Protein AF-A0A2E2QG17-F1 (afdb_monomer_lite)

pLDDT: mean 80.69, std 10.84, range [38.31, 92.19]

Structure (mmCIF, N/CA/C/O backbone):
data_AF-A0A2E2QG17-F1
#
_entry.id   AF-A0A2E2QG17-F1
#
loop_
_atom_site.group_PDB
_atom_site.id
_atom_site.type_symbol
_atom_site.label_atom_id
_atom_site.label_alt_id
_atom_site.label_comp_id
_atom_site.label_asym_id
_atom_site.label_entity_id
_atom_site.label_seq_id
_atom_site.pdbx_PDB_ins_code
_atom_site.Cartn_x
_atom_site.Cartn_y
_atom_site.Cartn_z
_atom_site.occupancy
_atom_site.B_iso_or_equiv
_atom_site.auth_seq_id
_atom_site.auth_comp_id
_atom_site.auth_asym_id
_atom_site.auth_atom_id
_atom_site.pdbx_PDB_model_num
ATOM 1 N N . MET A 1 1 ? -5.630 -0.919 -3.415 1.00 42.81 1 MET A N 1
ATOM 2 C CA . MET A 1 1 ? -4.905 0.360 -3.246 1.00 42.81 1 MET A CA 1
ATOM 3 C C . MET A 1 1 ? -4.638 0.553 -1.761 1.00 42.81 1 MET A C 1
ATOM 5 O O . MET A 1 1 ? -5.582 0.586 -0.984 1.00 42.81 1 MET A O 1
ATOM 9 N N . GLN A 1 2 ? -3.365 0.568 -1.379 1.00 53.97 2 GLN A N 1
ATOM 10 C CA . GLN A 1 2 ? -2.871 0.278 -0.026 1.00 53.97 2 GLN A CA 1
ATOM 11 C C . GLN A 1 2 ? -2.608 1.532 0.838 1.00 53.97 2 GLN A C 1
ATOM 13 O O . GLN A 1 2 ? -2.423 1.423 2.041 1.00 53.97 2 GLN A O 1
ATOM 18 N N . GLY A 1 3 ? -2.652 2.738 0.256 1.00 60.47 3 GLY A N 1
ATOM 19 C CA . GLY A 1 3 ? -2.239 3.984 0.921 1.00 60.47 3 GLY A CA 1
ATOM 20 C C . GLY A 1 3 ? -3.330 4.781 1.646 1.00 60.47 3 GLY A C 1
ATOM 21 O O . GLY A 1 3 ? -3.048 5.865 2.147 1.00 60.47 3 GLY A O 1
ATOM 22 N N . PHE A 1 4 ? -4.579 4.312 1.712 1.00 64.56 4 PHE A N 1
ATOM 23 C CA . PHE A 1 4 ? -5.695 5.134 2.218 1.00 64.56 4 PHE A CA 1
ATOM 24 C C . PHE A 1 4 ? -5.770 5.258 3.742 1.00 64.56 4 PHE A C 1
ATOM 26 O O . PHE A 1 4 ? -6.486 6.126 4.238 1.00 64.56 4 PHE A O 1
ATOM 33 N N . GLU A 1 5 ? -5.030 4.427 4.479 1.00 62.72 5 GLU A N 1
ATOM 34 C CA . GLU A 1 5 ? -4.898 4.550 5.933 1.00 62.72 5 GLU A CA 1
ATOM 35 C C . GLU A 1 5 ? -3.909 5.652 6.336 1.00 62.72 5 GLU A C 1
ATOM 37 O O . GLU A 1 5 ? -3.877 6.026 7.500 1.00 62.72 5 GLU A O 1
ATOM 42 N N . THR A 1 6 ? -3.160 6.251 5.403 1.00 64.94 6 THR A N 1
ATOM 43 C CA . THR A 1 6 ? -2.249 7.372 5.715 1.00 64.94 6 THR A CA 1
ATOM 44 C C . THR A 1 6 ? -2.983 8.565 6.328 1.00 64.94 6 THR A C 1
ATOM 46 O O . THR A 1 6 ? -2.498 9.164 7.286 1.00 64.94 6 THR A O 1
ATOM 49 N N . THR A 1 7 ? -4.213 8.849 5.880 1.00 65.19 7 THR A N 1
ATOM 50 C CA . THR A 1 7 ? -5.053 9.894 6.485 1.00 65.19 7 THR A CA 1
ATOM 51 C C . THR A 1 7 ? -5.453 9.572 7.922 1.00 65.19 7 THR A C 1
ATOM 53 O O . THR A 1 7 ? -5.894 10.468 8.640 1.00 65.19 7 THR A O 1
ATOM 56 N N . ARG A 1 8 ? -5.303 8.320 8.384 1.00 66.44 8 ARG A N 1
ATOM 57 C CA . ARG A 1 8 ? -5.569 7.946 9.775 1.00 66.44 8 ARG A CA 1
ATOM 58 C C . ARG A 1 8 ? -4.543 8.543 10.736 1.00 66.44 8 ARG A C 1
ATOM 60 O O . ARG A 1 8 ? -4.933 8.951 11.826 1.00 66.44 8 ARG A O 1
ATOM 67 N N . TYR A 1 9 ? -3.284 8.626 10.321 1.00 62.34 9 TYR A N 1
ATOM 68 C CA . TYR A 1 9 ? -2.182 9.087 11.171 1.00 62.34 9 TYR A CA 1
ATOM 69 C C . TYR A 1 9 ? -2.074 10.616 11.259 1.00 62.34 9 TYR A C 1
ATOM 71 O O . TYR A 1 9 ? -1.304 11.122 12.059 1.00 62.34 9 TYR A O 1
ATOM 79 N N . LEU A 1 10 ? -2.897 11.353 10.506 1.00 66.31 10 LEU A N 1
ATOM 80 C CA . LEU A 1 10 ? -3.063 12.811 10.613 1.00 66.31 10 LEU A CA 1
ATOM 81 C C . LEU A 1 10 ? -4.099 13.215 11.683 1.00 66.31 10 LEU A C 1
ATOM 83 O O . LEU A 1 10 ? -4.641 14.317 11.648 1.00 66.31 10 LEU A O 1
ATOM 87 N N . GLY A 1 11 ? -4.437 12.309 12.606 1.00 62.12 11 GLY A N 1
ATOM 88 C CA . GLY A 1 11 ? -5.485 12.529 13.606 1.00 62.12 11 GLY A CA 1
ATOM 89 C C . GLY A 1 11 ? -5.184 13.626 14.627 1.00 62.12 11 GLY A C 1
ATOM 90 O O . GLY A 1 11 ? -6.127 14.185 15.175 1.00 62.12 11 GLY A O 1
ATOM 91 N N . ASP A 1 12 ? -3.908 13.953 14.827 1.00 66.94 12 ASP A N 1
ATOM 92 C CA . ASP A 1 12 ? -3.477 15.017 15.741 1.00 66.94 12 ASP A CA 1
ATOM 93 C C . ASP A 1 12 ? -3.601 16.419 15.116 1.00 66.94 12 ASP A C 1
ATOM 95 O O . ASP A 1 12 ? -3.650 17.417 15.831 1.00 66.94 12 ASP A O 1
ATOM 99 N N . GLU A 1 13 ? -3.687 16.503 13.783 1.00 72.00 13 GLU A N 1
ATOM 100 C CA . GLU A 1 13 ? -3.716 17.765 13.028 1.00 72.00 13 GLU A CA 1
ATOM 101 C C . GLU A 1 13 ? -5.072 18.033 12.355 1.00 72.00 13 GLU A C 1
ATOM 103 O O . GLU A 1 13 ? -5.427 19.187 12.112 1.00 72.00 13 GLU A O 1
ATOM 108 N N . LEU A 1 14 ? -5.839 16.982 12.033 1.00 73.00 14 LEU A N 1
ATOM 109 C CA . LEU A 1 14 ? -7.058 17.071 11.228 1.00 73.00 14 LEU A CA 1
ATOM 110 C C . LEU A 1 14 ? -8.248 16.356 11.876 1.00 73.00 14 LEU A C 1
ATOM 112 O O . LEU A 1 14 ? -8.155 15.212 12.326 1.00 73.00 14 LEU A O 1
ATOM 116 N N . ASP A 1 15 ? -9.410 17.010 11.805 1.00 83.69 15 ASP A N 1
ATOM 117 C CA . ASP A 1 15 ? -10.683 16.452 12.261 1.00 83.69 15 ASP A CA 1
ATOM 118 C C . ASP A 1 15 ? -11.089 15.175 11.493 1.00 83.69 15 ASP A C 1
ATOM 120 O O . ASP A 1 15 ? -10.742 14.967 10.319 1.00 83.69 15 ASP A O 1
ATOM 124 N N . ALA A 1 16 ? -11.855 14.311 12.164 1.00 78.44 16 ALA A N 1
ATOM 125 C CA . ALA A 1 16 ? -12.292 13.021 11.643 1.00 78.44 16 ALA A CA 1
ATOM 126 C C . ALA A 1 16 ? -13.088 13.141 10.330 1.00 78.44 16 ALA A C 1
ATOM 128 O O . ALA A 1 16 ? -12.858 12.351 9.405 1.00 78.44 16 ALA A O 1
ATOM 129 N N . ASP A 1 17 ? -13.967 14.138 10.200 1.00 82.88 17 ASP A N 1
ATOM 130 C CA . ASP A 1 17 ? -14.790 14.299 8.997 1.00 82.88 17 ASP A CA 1
ATOM 131 C C . ASP A 1 17 ? -13.942 14.676 7.777 1.00 82.88 17 ASP A C 1
ATOM 133 O O . ASP A 1 17 ? -14.152 14.161 6.671 1.00 82.88 17 ASP A O 1
ATOM 137 N N . THR A 1 18 ? -12.933 15.524 7.980 1.00 82.69 18 THR A N 1
ATOM 138 C CA . THR A 1 18 ? -11.981 15.921 6.934 1.00 82.69 18 THR A CA 1
ATOM 139 C C . THR A 1 18 ? -11.185 14.715 6.440 1.00 82.69 18 THR A C 1
ATOM 141 O O . THR A 1 18 ? -11.056 14.507 5.231 1.00 82.69 18 THR A O 1
ATOM 144 N N . ARG A 1 19 ? -10.723 13.857 7.357 1.00 79.94 19 ARG A N 1
ATOM 145 C CA . ARG A 1 19 ? -9.956 12.642 7.033 1.00 79.94 19 ARG A CA 1
ATOM 146 C C . ARG A 1 19 ? -10.780 11.616 6.250 1.00 79.94 19 ARG A C 1
ATOM 148 O O . ARG A 1 19 ? -10.272 11.027 5.290 1.00 79.94 19 ARG A O 1
ATOM 155 N N . ILE A 1 20 ? -12.054 11.429 6.608 1.00 81.75 20 ILE A N 1
ATOM 156 C CA . ILE A 1 20 ? -12.970 10.520 5.896 1.00 81.75 20 ILE A CA 1
ATOM 157 C C . ILE A 1 20 ? -13.252 11.036 4.482 1.00 81.75 20 ILE A C 1
ATOM 159 O O . ILE A 1 20 ? -13.193 10.262 3.520 1.00 81.75 20 ILE A O 1
ATOM 163 N N . ARG A 1 21 ? -13.536 12.338 4.335 1.00 84.31 21 ARG A N 1
ATOM 164 C CA . ARG A 1 21 ? -13.763 12.959 3.020 1.00 84.31 21 ARG A CA 1
ATOM 165 C C . ARG A 1 21 ? -12.528 12.840 2.135 1.00 84.31 21 ARG A C 1
ATOM 167 O O . ARG A 1 21 ? -12.652 12.392 1.000 1.00 84.31 21 ARG A O 1
ATOM 174 N N . ALA A 1 22 ? -11.348 13.157 2.665 1.00 84.38 22 ALA A N 1
ATOM 175 C CA . ALA A 1 22 ? -10.088 13.032 1.937 1.00 84.38 22 ALA A CA 1
ATOM 176 C C . ALA A 1 22 ? -9.841 11.590 1.457 1.00 84.38 22 ALA A C 1
ATOM 178 O O . ALA A 1 22 ? -9.520 11.378 0.287 1.00 84.38 22 ALA A O 1
ATOM 179 N N . SER A 1 23 ? -10.065 10.596 2.325 1.00 81.88 23 SER A N 1
ATOM 180 C CA . SER A 1 23 ? -9.899 9.178 1.977 1.00 81.88 23 SER A CA 1
ATOM 181 C C . SER A 1 23 ? -10.847 8.743 0.850 1.00 81.88 23 SER A C 1
ATOM 183 O O . SER A 1 23 ? -10.403 8.169 -0.144 1.00 81.88 23 SER A O 1
ATOM 185 N N . ARG A 1 24 ? -12.141 9.088 0.938 1.00 83.19 24 ARG A N 1
ATOM 186 C CA . ARG A 1 24 ? -13.135 8.753 -0.102 1.00 83.19 24 ARG A CA 1
ATOM 187 C C . ARG A 1 24 ? -12.836 9.417 -1.442 1.00 83.19 24 ARG A C 1
ATOM 189 O O . ARG A 1 24 ? -12.920 8.766 -2.481 1.00 83.19 24 ARG A O 1
ATOM 196 N N . THR A 1 25 ? -12.485 10.698 -1.424 1.00 85.06 25 THR A N 1
ATOM 197 C CA . THR A 1 25 ? -12.164 11.442 -2.645 1.00 85.06 25 THR A CA 1
ATOM 198 C C . THR A 1 25 ? -10.920 10.859 -3.313 1.00 85.06 25 THR A C 1
ATOM 200 O O . THR A 1 25 ? -10.942 10.596 -4.512 1.00 85.06 25 THR A O 1
ATOM 203 N N . SER A 1 26 ? -9.875 10.554 -2.538 1.00 84.81 26 SER A N 1
ATOM 204 C CA . SER A 1 26 ? -8.659 9.909 -3.048 1.00 84.81 26 SER A CA 1
ATOM 205 C C . SER A 1 26 ? -8.947 8.543 -3.687 1.00 84.81 26 SER A C 1
ATOM 207 O O . SER A 1 26 ? -8.455 8.255 -4.779 1.00 84.81 26 SER A O 1
ATOM 209 N N . GLN A 1 27 ? -9.816 7.732 -3.070 1.00 85.50 27 GLN A N 1
ATOM 210 C CA . GLN A 1 27 ? -10.252 6.449 -3.635 1.00 85.50 27 GLN A CA 1
ATOM 211 C C . GLN A 1 27 ? -10.934 6.615 -4.995 1.00 85.50 27 GLN A C 1
ATOM 213 O O . GLN A 1 27 ? -10.602 5.892 -5.934 1.00 85.50 27 GLN A O 1
ATOM 218 N N . LEU A 1 28 ? -11.856 7.575 -5.113 1.00 87.00 28 LEU A N 1
ATOM 219 C CA . LEU A 1 28 ? -12.597 7.809 -6.352 1.00 87.00 28 LEU A CA 1
ATOM 220 C C . LEU A 1 28 ? -11.682 8.312 -7.475 1.00 87.00 28 LEU A C 1
ATOM 222 O O . LEU A 1 28 ? -11.735 7.788 -8.587 1.00 87.00 28 LEU A O 1
ATOM 226 N N . PHE A 1 29 ? -10.819 9.287 -7.179 1.00 88.25 29 PHE A N 1
ATOM 227 C CA . PHE A 1 29 ? -9.859 9.806 -8.155 1.00 88.25 29 PHE A CA 1
ATOM 228 C C . PHE A 1 29 ? -8.884 8.725 -8.615 1.00 88.25 29 PHE A C 1
ATOM 230 O O . PHE A 1 29 ? -8.673 8.565 -9.815 1.00 88.25 29 PHE A O 1
ATOM 237 N N . SER A 1 30 ? -8.333 7.942 -7.685 1.00 85.88 30 SER A N 1
ATOM 238 C CA . SER A 1 30 ? -7.429 6.847 -8.028 1.00 85.88 30 SER A CA 1
ATOM 239 C C . SER A 1 30 ? -8.116 5.809 -8.919 1.00 85.88 30 SER A C 1
ATOM 241 O O . SER A 1 30 ? -7.587 5.467 -9.975 1.00 85.88 30 SER A O 1
ATOM 243 N N . ALA A 1 31 ? -9.323 5.364 -8.554 1.00 87.19 31 ALA A N 1
ATOM 244 C CA . ALA A 1 31 ? -10.088 4.410 -9.353 1.00 87.19 31 ALA A CA 1
ATOM 245 C C . ALA A 1 31 ? -10.373 4.937 -10.769 1.00 87.19 31 ALA A C 1
ATOM 247 O O . ALA A 1 31 ? -10.195 4.203 -11.740 1.00 87.19 31 ALA A O 1
ATOM 248 N N . ALA A 1 32 ? -10.756 6.211 -10.898 1.00 91.44 32 ALA A N 1
ATOM 249 C CA . ALA A 1 32 ? -10.992 6.840 -12.193 1.00 91.44 32 ALA A CA 1
ATOM 250 C C . ALA A 1 32 ? -9.724 6.871 -13.060 1.00 91.44 32 ALA A C 1
ATOM 252 O O . ALA A 1 32 ? -9.786 6.516 -14.236 1.00 91.44 32 ALA A O 1
ATOM 253 N N . ILE A 1 33 ? -8.574 7.231 -12.479 1.00 89.38 33 ILE A N 1
ATOM 254 C CA . ILE A 1 33 ? -7.286 7.247 -13.188 1.00 89.38 33 ILE A CA 1
ATOM 255 C C . ILE A 1 33 ? -6.907 5.836 -13.649 1.00 89.38 33 ILE A C 1
ATOM 257 O O . ILE A 1 33 ? -6.519 5.670 -14.802 1.00 89.38 33 ILE A O 1
ATOM 261 N N . TYR A 1 34 ? -7.065 4.814 -12.800 1.00 87.44 34 TYR A N 1
ATOM 262 C CA . TYR A 1 34 ? -6.777 3.426 -13.178 1.00 87.44 34 TYR A CA 1
ATOM 263 C C . TYR A 1 34 ? -7.663 2.928 -14.317 1.00 87.44 34 TYR A C 1
ATOM 265 O O . TYR A 1 34 ? -7.154 2.346 -15.273 1.00 87.44 34 TYR A O 1
ATOM 273 N N . ILE A 1 35 ? -8.973 3.170 -14.239 1.00 91.19 35 ILE A N 1
ATOM 274 C CA . ILE A 1 35 ? -9.912 2.763 -15.290 1.00 91.19 35 ILE A CA 1
ATOM 275 C C . ILE A 1 35 ? -9.574 3.475 -16.600 1.00 91.19 35 ILE A C 1
ATOM 277 O O . ILE A 1 35 ? -9.478 2.825 -17.638 1.00 91.19 35 ILE A O 1
ATOM 281 N N . LEU A 1 36 ? -9.342 4.790 -16.556 1.00 91.19 36 LEU A N 1
ATOM 282 C CA . LEU A 1 36 ? -8.972 5.565 -17.738 1.00 91.19 36 LEU A CA 1
ATOM 283 C C . LEU A 1 36 ? -7.657 5.068 -18.348 1.00 91.19 36 LEU A C 1
ATOM 285 O O . LEU A 1 36 ? -7.579 4.886 -19.560 1.00 91.19 36 LEU A O 1
ATOM 289 N N . PHE A 1 37 ? -6.649 4.808 -17.515 1.00 84.56 37 PHE A N 1
ATOM 290 C CA . PHE A 1 37 ? -5.371 4.270 -17.963 1.00 84.56 37 PHE A CA 1
ATOM 291 C C . PHE A 1 37 ? -5.545 2.925 -18.671 1.00 84.56 37 PHE A C 1
ATOM 293 O O . PHE A 1 37 ? -5.032 2.761 -19.771 1.00 84.56 37 PHE A O 1
ATOM 300 N N . ILE A 1 38 ? -6.314 1.993 -18.095 1.00 86.06 38 ILE A N 1
ATOM 301 C CA . ILE A 1 38 ? -6.602 0.696 -18.726 1.00 86.06 38 ILE A CA 1
ATOM 302 C C . ILE A 1 38 ? -7.308 0.901 -20.072 1.00 86.06 38 ILE A C 1
ATOM 304 O O . ILE A 1 38 ? -6.861 0.352 -21.073 1.00 86.06 38 ILE A O 1
ATOM 308 N N . LEU A 1 39 ? -8.350 1.738 -20.130 1.00 88.25 39 LEU A N 1
ATOM 309 C CA . LEU A 1 39 ? -9.098 2.002 -21.366 1.00 88.25 39 LEU A CA 1
ATOM 310 C C . LEU A 1 39 ? -8.222 2.570 -22.491 1.00 88.25 39 LEU A C 1
ATOM 312 O O . LEU A 1 39 ? -8.432 2.231 -23.654 1.00 88.25 39 LEU A O 1
ATOM 316 N N . VAL A 1 40 ? -7.247 3.417 -22.154 1.00 84.75 40 VAL A N 1
ATOM 317 C CA . VAL A 1 40 ? -6.304 3.997 -23.123 1.00 84.75 40 VAL A CA 1
ATOM 318 C C . VAL A 1 40 ? -5.183 3.014 -23.480 1.00 84.75 40 VAL A C 1
ATOM 320 O O . VAL A 1 40 ? -4.775 2.945 -24.638 1.00 84.75 40 VAL A O 1
ATOM 323 N N . ALA A 1 41 ? -4.692 2.232 -22.517 1.00 80.00 41 ALA A N 1
ATOM 324 C CA . ALA A 1 41 ? -3.572 1.314 -22.712 1.00 80.00 41 ALA A CA 1
ATOM 325 C C . ALA A 1 41 ? -3.969 0.038 -23.471 1.00 80.00 41 ALA A C 1
ATOM 327 O O . ALA A 1 41 ? -3.215 -0.414 -24.330 1.00 80.00 41 ALA A O 1
ATOM 328 N N . THR A 1 42 ? -5.147 -0.538 -23.203 1.00 83.44 42 THR A N 1
ATOM 329 C CA . THR A 1 42 ? -5.623 -1.777 -23.843 1.00 83.44 42 THR A CA 1
ATOM 330 C C . THR A 1 42 ? -5.579 -1.752 -25.381 1.00 83.44 42 THR A C 1
ATOM 332 O O . THR A 1 42 ? -5.026 -2.694 -25.946 1.00 83.44 42 THR A O 1
ATOM 335 N N . PRO A 1 43 ? -6.079 -0.724 -26.101 1.00 83.06 43 PRO A N 1
ATOM 336 C CA . PRO A 1 43 ? -5.995 -0.700 -27.566 1.00 83.06 43 PRO A CA 1
ATOM 337 C C . PRO A 1 43 ? -4.557 -0.567 -28.093 1.00 83.06 43 PRO A C 1
ATOM 339 O O . PRO A 1 43 ? -4.274 -0.991 -29.210 1.00 83.06 43 PRO A O 1
ATOM 342 N N . MET A 1 44 ? -3.637 -0.016 -27.296 1.00 72.88 44 MET A N 1
ATOM 343 C CA . MET A 1 44 ? -2.222 0.136 -27.655 1.00 72.88 44 MET A CA 1
ATOM 344 C C . MET A 1 44 ? -1.417 -1.156 -27.437 1.00 72.88 44 MET A C 1
ATOM 346 O O . MET A 1 44 ? -0.316 -1.277 -27.966 1.00 72.88 44 MET A O 1
ATOM 350 N N . MET A 1 45 ? -1.948 -2.149 -26.710 1.00 71.50 45 MET A N 1
ATOM 351 C CA . MET A 1 45 ? -1.232 -3.401 -26.411 1.00 71.50 45 MET A CA 1
ATOM 352 C C . MET A 1 45 ? -0.871 -4.220 -27.655 1.00 71.50 45 MET A C 1
ATOM 354 O O . MET A 1 45 ? 0.070 -5.002 -27.596 1.00 71.50 45 MET A O 1
ATOM 358 N N . HIS A 1 46 ? -1.558 -4.030 -28.787 1.00 70.06 46 HIS A N 1
ATOM 359 C CA . HIS A 1 46 ? -1.198 -4.695 -30.045 1.00 70.06 46 HIS A CA 1
ATOM 360 C C . HIS A 1 46 ? 0.197 -4.293 -30.565 1.00 70.06 46 HIS A C 1
ATOM 362 O O . HIS A 1 46 ? 0.811 -5.049 -31.312 1.00 70.06 46 HIS A O 1
ATOM 368 N N . LEU A 1 47 ? 0.717 -3.133 -30.145 1.00 65.38 47 LEU A N 1
ATOM 369 C CA . LEU A 1 4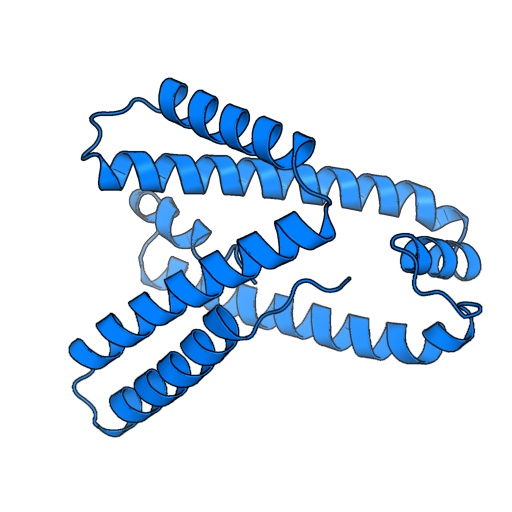7 ? 2.073 -2.675 -30.467 1.00 65.38 47 LEU A CA 1
ATOM 370 C C . LEU A 1 47 ? 3.153 -3.414 -29.659 1.00 65.38 47 LEU A C 1
ATOM 372 O O . LEU A 1 47 ? 4.331 -3.349 -30.000 1.00 65.38 47 LEU A O 1
ATOM 376 N N . LEU A 1 48 ? 2.767 -4.115 -28.589 1.00 63.16 48 LEU A N 1
ATOM 377 C CA . LEU A 1 48 ? 3.671 -4.920 -27.784 1.00 63.16 48 LEU A CA 1
ATOM 378 C C . LEU A 1 48 ? 3.793 -6.304 -28.435 1.00 63.16 48 LEU A C 1
ATOM 380 O O . LEU A 1 48 ? 2.879 -7.126 -28.374 1.00 63.16 48 LEU A O 1
ATOM 384 N N . SER A 1 49 ? 4.914 -6.555 -29.107 1.00 54.94 49 SER A N 1
ATOM 385 C CA . SER A 1 49 ? 5.207 -7.826 -29.768 1.00 54.94 49 SER A CA 1
ATOM 386 C C . SER A 1 49 ? 5.357 -8.965 -28.749 1.00 54.94 49 SER A C 1
ATOM 388 O O . SER A 1 49 ? 6.456 -9.260 -28.290 1.00 54.94 49 SER A O 1
ATOM 390 N N . GLY A 1 50 ? 4.239 -9.602 -28.399 1.00 55.09 50 GLY A N 1
ATOM 391 C CA . GLY A 1 50 ? 4.158 -10.944 -27.810 1.00 55.09 50 GLY A CA 1
ATOM 392 C C . GLY A 1 50 ? 4.474 -11.089 -26.320 1.00 55.09 50 GLY A C 1
ATOM 393 O O . GLY A 1 50 ? 3.845 -11.924 -25.675 1.00 55.09 50 GLY A O 1
ATOM 394 N N . GLU A 1 51 ? 5.371 -10.286 -25.745 1.00 54.66 51 GLU A N 1
ATOM 395 C CA . GLU A 1 51 ? 5.759 -10.425 -24.336 1.00 54.66 51 GLU A CA 1
ATOM 396 C C . GLU A 1 51 ? 5.489 -9.146 -23.542 1.00 54.66 51 GLU A C 1
ATOM 398 O O . GLU A 1 51 ? 6.087 -8.093 -23.759 1.00 54.66 51 GLU A O 1
ATOM 403 N N . ALA A 1 52 ? 4.570 -9.248 -22.580 1.00 54.00 52 ALA A N 1
ATOM 404 C CA . ALA A 1 52 ? 4.344 -8.229 -21.565 1.00 54.00 52 ALA A CA 1
ATOM 405 C C . ALA A 1 52 ? 5.455 -8.298 -20.504 1.00 54.00 52 ALA A C 1
ATOM 407 O O . ALA A 1 52 ? 5.229 -8.690 -19.361 1.00 54.00 52 ALA A O 1
ATOM 408 N N . THR A 1 53 ? 6.680 -7.950 -20.891 1.00 56.03 53 THR A N 1
ATOM 409 C CA . THR A 1 53 ? 7.805 -7.793 -19.963 1.00 56.03 53 THR A CA 1
ATOM 410 C C . THR A 1 53 ? 7.579 -6.579 -19.052 1.00 56.03 53 THR A C 1
ATOM 412 O O . THR A 1 53 ? 6.850 -5.648 -19.400 1.00 56.03 53 THR A O 1
ATOM 415 N N . GLY A 1 54 ? 8.215 -6.543 -17.873 1.00 56.59 54 GLY A N 1
ATOM 416 C CA . GLY A 1 54 ? 8.028 -5.468 -16.876 1.00 56.59 54 GLY A CA 1
ATOM 417 C C . GLY A 1 54 ? 8.326 -4.041 -17.376 1.00 56.59 54 GLY A C 1
ATOM 418 O O . GLY A 1 54 ? 7.942 -3.065 -16.737 1.00 56.59 54 GLY A O 1
ATOM 419 N N . ASN A 1 55 ? 8.964 -3.903 -18.540 1.00 61.91 55 ASN A N 1
ATOM 420 C CA . ASN A 1 55 ? 9.260 -2.646 -19.231 1.00 61.91 55 ASN A CA 1
ATOM 421 C C . ASN A 1 55 ? 8.338 -2.352 -20.437 1.00 61.91 55 ASN A C 1
ATOM 423 O O . ASN A 1 55 ? 8.531 -1.335 -21.104 1.00 61.91 55 ASN A O 1
ATOM 427 N N . GLY A 1 56 ? 7.331 -3.182 -20.723 1.00 66.50 56 GLY A N 1
ATOM 428 C CA . GLY A 1 56 ? 6.480 -3.049 -21.911 1.00 66.50 56 GLY A CA 1
ATOM 429 C C . GLY A 1 56 ? 5.739 -1.710 -21.998 1.00 66.50 56 GLY A C 1
ATOM 430 O O . GLY A 1 56 ? 5.632 -1.115 -23.066 1.00 66.50 56 GLY A O 1
ATOM 431 N N . LEU A 1 57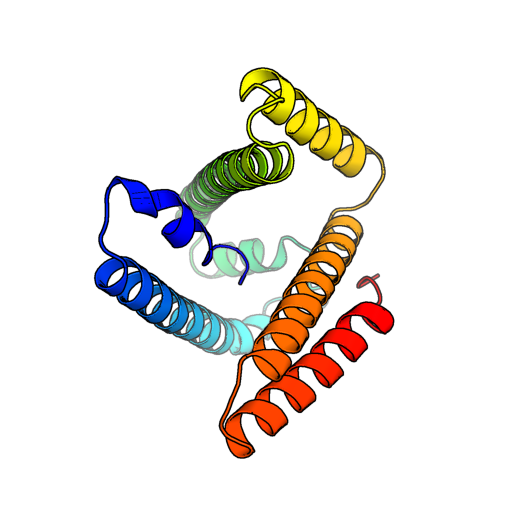 ? 5.321 -1.156 -20.857 1.00 65.88 57 LEU A N 1
ATOM 432 C CA . LEU A 1 57 ? 4.710 0.179 -20.799 1.00 65.88 57 LEU A CA 1
ATOM 433 C C . LEU A 1 57 ? 5.690 1.300 -21.178 1.00 65.88 57 LEU A C 1
ATOM 435 O O . LEU A 1 57 ? 5.284 2.290 -21.781 1.00 65.88 57 LEU A O 1
ATOM 439 N N . ILE A 1 58 ? 6.977 1.142 -20.856 1.00 66.75 58 ILE A N 1
ATOM 440 C CA . ILE A 1 58 ? 8.022 2.107 -21.224 1.00 66.75 58 ILE A CA 1
ATOM 441 C C . ILE A 1 58 ? 8.307 2.012 -22.728 1.00 66.75 58 ILE A C 1
ATOM 443 O O . ILE A 1 58 ? 8.491 3.038 -23.382 1.00 66.75 58 ILE A O 1
ATOM 447 N N . MET A 1 59 ? 8.281 0.804 -23.298 1.00 67.00 59 MET A N 1
ATOM 448 C CA . MET A 1 59 ? 8.408 0.606 -24.746 1.00 67.00 59 MET A CA 1
ATOM 449 C C . MET A 1 59 ? 7.238 1.237 -25.512 1.00 67.00 59 MET A C 1
ATOM 451 O O . MET A 1 59 ? 7.471 1.987 -26.456 1.00 67.00 59 MET A O 1
ATOM 455 N N . LEU A 1 60 ? 5.998 1.053 -25.043 1.00 68.69 60 LEU A N 1
ATOM 456 C CA . LEU A 1 60 ? 4.824 1.739 -25.604 1.00 68.69 60 LEU A CA 1
ATOM 457 C C . LEU A 1 60 ? 4.938 3.265 -25.495 1.00 68.69 60 LEU A C 1
ATOM 459 O O . LEU A 1 60 ? 4.641 3.979 -26.450 1.00 68.69 60 LEU A O 1
ATOM 463 N N . ALA A 1 61 ? 5.403 3.780 -24.354 1.00 66.94 61 ALA A N 1
ATOM 464 C CA . ALA A 1 61 ? 5.618 5.215 -24.175 1.00 66.94 61 ALA A CA 1
ATOM 465 C C . ALA A 1 61 ? 6.699 5.768 -25.121 1.00 66.94 61 ALA A C 1
ATOM 467 O O . ALA A 1 61 ? 6.601 6.915 -25.557 1.00 66.94 61 ALA A O 1
ATOM 468 N N . THR A 1 62 ? 7.706 4.957 -25.456 1.00 65.00 62 THR A N 1
ATOM 469 C CA . THR A 1 62 ? 8.784 5.332 -26.382 1.00 65.00 62 THR A CA 1
ATOM 470 C C . THR A 1 62 ? 8.256 5.468 -27.806 1.00 65.00 62 THR A C 1
ATOM 472 O O . THR A 1 62 ? 8.589 6.441 -28.480 1.00 65.00 62 THR A O 1
ATOM 475 N N . GLU A 1 63 ? 7.378 4.553 -28.220 1.00 68.25 63 GLU A N 1
ATOM 476 C CA . GLU A 1 63 ? 6.752 4.566 -29.546 1.00 68.25 63 GLU A CA 1
ATOM 477 C C . GLU A 1 63 ? 5.829 5.778 -29.740 1.00 68.25 63 GLU A C 1
ATOM 479 O O . GLU A 1 63 ? 5.785 6.380 -30.811 1.00 68.25 63 GLU A O 1
ATOM 484 N N . VAL A 1 64 ? 5.115 6.182 -28.685 1.00 67.38 64 VAL A N 1
ATOM 485 C CA . VAL A 1 64 ? 4.150 7.291 -28.750 1.00 67.38 64 VAL A CA 1
ATOM 486 C C . VAL A 1 64 ? 4.811 8.658 -28.527 1.00 67.38 64 VAL A C 1
ATOM 488 O O . VAL A 1 64 ? 4.397 9.645 -29.137 1.00 67.38 64 VAL A O 1
ATOM 491 N N . ALA A 1 65 ? 5.827 8.756 -27.661 1.00 69.38 65 ALA A N 1
ATOM 492 C CA . ALA A 1 65 ? 6.489 10.023 -27.346 1.00 69.38 65 ALA A CA 1
ATOM 493 C C . ALA A 1 65 ? 7.907 9.827 -26.773 1.00 69.38 65 ALA A C 1
ATOM 495 O O . ALA A 1 65 ? 8.130 9.970 -25.568 1.00 69.38 65 ALA A O 1
ATOM 496 N N . ALA A 1 66 ? 8.894 9.598 -27.645 1.00 72.75 66 ALA A N 1
ATOM 497 C CA . ALA A 1 66 ? 10.299 9.379 -27.269 1.00 72.75 66 ALA A CA 1
ATOM 498 C C . ALA A 1 66 ? 10.875 10.430 -26.290 1.00 72.75 66 ALA A C 1
ATOM 500 O O . ALA A 1 66 ? 11.620 10.090 -25.372 1.00 72.75 66 ALA A O 1
ATOM 501 N N . TRP A 1 67 ? 10.487 11.703 -26.427 1.00 77.19 67 TRP A N 1
ATOM 502 C CA . TRP A 1 67 ? 10.950 12.791 -25.552 1.00 77.19 67 TRP A CA 1
ATOM 503 C C . TRP A 1 67 ? 10.332 12.777 -24.147 1.00 77.19 67 TRP A C 1
ATOM 505 O O . TRP A 1 67 ? 10.892 13.369 -23.224 1.00 77.19 67 TRP A O 1
ATOM 515 N N . LEU A 1 68 ? 9.194 12.105 -23.964 1.00 77.25 68 LEU A N 1
ATOM 516 C CA . LEU A 1 68 ? 8.468 12.073 -22.695 1.00 77.25 68 LEU A CA 1
ATOM 517 C C . LEU A 1 68 ? 8.930 10.934 -21.775 1.00 77.25 68 LEU A C 1
ATOM 519 O O . LEU A 1 68 ? 8.649 10.964 -20.578 1.00 77.25 68 LEU A O 1
ATOM 523 N N . VAL A 1 69 ? 9.686 9.966 -22.304 1.00 79.50 69 VAL A N 1
ATOM 524 C CA . VAL A 1 69 ? 10.174 8.798 -21.553 1.00 79.50 69 VAL A CA 1
ATOM 525 C C . VAL A 1 69 ? 11.072 9.214 -20.390 1.00 79.50 69 VAL A C 1
ATOM 527 O O . VAL A 1 69 ? 10.884 8.744 -19.272 1.00 79.50 69 VAL A O 1
ATOM 530 N N . VAL A 1 70 ? 12.019 10.129 -20.621 1.00 84.19 70 VAL A N 1
ATOM 531 C CA . VAL A 1 70 ? 12.965 10.558 -19.579 1.00 84.19 70 VAL A CA 1
ATOM 532 C C . VAL A 1 70 ? 12.238 11.243 -18.410 1.00 84.19 70 VAL A C 1
ATOM 534 O O . VAL A 1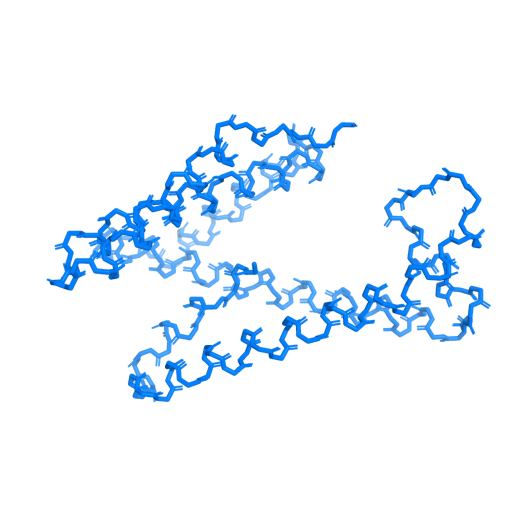 70 ? 12.385 10.769 -17.281 1.00 84.19 70 VAL A O 1
ATOM 537 N N . PRO A 1 71 ? 11.398 12.280 -18.624 1.00 87.06 71 PRO A N 1
ATOM 538 C CA . PRO A 1 71 ? 10.574 12.845 -17.554 1.00 87.06 71 PRO A CA 1
ATOM 539 C C . PRO A 1 71 ? 9.678 11.817 -16.853 1.00 87.06 71 PRO A C 1
ATOM 541 O O . PRO A 1 71 ? 9.521 11.887 -15.635 1.00 87.06 71 PRO A O 1
ATOM 544 N N . LEU A 1 72 ? 9.114 10.853 -17.591 1.00 84.81 72 LEU A N 1
ATOM 545 C CA . LEU A 1 72 ? 8.240 9.817 -17.037 1.00 84.81 72 LEU A CA 1
ATOM 546 C C . LEU A 1 72 ? 8.990 8.877 -16.086 1.00 84.81 72 LEU A C 1
ATOM 548 O O . LEU A 1 72 ? 8.479 8.565 -15.012 1.00 84.81 72 LEU A O 1
ATOM 552 N N . VAL A 1 73 ? 10.207 8.462 -16.446 1.00 84.69 73 VAL A N 1
ATOM 553 C CA . VAL A 1 73 ? 11.061 7.640 -15.576 1.00 84.69 73 VAL A CA 1
ATOM 554 C C . VAL A 1 73 ? 11.400 8.402 -14.296 1.00 84.69 73 VAL A C 1
ATOM 556 O O . VAL A 1 73 ? 11.236 7.856 -13.207 1.00 84.69 73 VAL A O 1
ATOM 559 N N . PHE A 1 74 ? 11.792 9.676 -14.397 1.00 88.50 74 PHE A N 1
ATOM 560 C CA . PHE A 1 74 ? 12.036 10.500 -13.208 1.00 88.50 74 PHE A CA 1
ATOM 561 C C . PHE A 1 74 ? 10.784 10.635 -12.338 1.00 88.50 74 PHE A C 1
ATOM 563 O O . PHE A 1 74 ? 10.860 10.447 -11.124 1.00 88.50 74 PHE A O 1
ATOM 570 N N . ALA A 1 75 ? 9.626 10.908 -12.942 1.00 88.38 75 ALA A N 1
ATOM 571 C CA . ALA A 1 75 ? 8.361 10.998 -12.221 1.00 88.38 75 ALA A CA 1
ATOM 572 C C . ALA A 1 75 ? 8.021 9.683 -11.499 1.00 88.38 75 ALA A C 1
ATOM 574 O O . ALA A 1 75 ? 7.632 9.713 -10.331 1.00 88.38 75 ALA A O 1
ATOM 575 N N . ALA A 1 76 ? 8.221 8.536 -12.153 1.00 86.81 76 ALA A N 1
ATOM 576 C CA . ALA A 1 76 ? 8.003 7.222 -11.557 1.00 86.81 76 ALA A CA 1
ATOM 577 C C . ALA A 1 76 ? 8.939 6.974 -10.364 1.00 86.81 76 ALA A C 1
ATOM 579 O O . ALA A 1 76 ? 8.465 6.591 -9.295 1.00 86.81 76 ALA A O 1
ATOM 580 N N . VAL A 1 77 ? 10.237 7.262 -10.509 1.00 90.81 77 VAL A N 1
ATOM 581 C CA . VAL A 1 77 ? 11.229 7.101 -9.432 1.00 90.81 77 VAL A CA 1
ATOM 582 C C . VAL A 1 77 ? 10.889 7.987 -8.232 1.00 90.81 77 VAL A C 1
ATOM 584 O O . VAL A 1 77 ? 10.828 7.494 -7.106 1.00 90.81 77 VAL A O 1
ATOM 587 N N . PHE A 1 78 ? 10.604 9.275 -8.450 1.00 91.88 78 PHE A N 1
ATOM 588 C CA . PHE A 1 78 ? 10.227 10.182 -7.361 1.00 91.88 78 PHE A CA 1
ATOM 589 C C . PHE A 1 78 ? 8.906 9.773 -6.700 1.00 91.88 78 PHE A C 1
ATOM 591 O O . PHE A 1 78 ? 8.802 9.802 -5.471 1.00 91.88 78 PHE A O 1
ATOM 598 N N . SER A 1 79 ? 7.915 9.345 -7.488 1.00 89.31 79 SER A N 1
ATOM 599 C CA . SER A 1 79 ? 6.633 8.867 -6.965 1.00 89.31 79 SER A CA 1
ATOM 600 C C . SER A 1 79 ? 6.801 7.612 -6.106 1.00 89.31 79 SER A C 1
ATOM 602 O O . SER A 1 79 ? 6.193 7.522 -5.040 1.00 89.31 79 SER A O 1
ATOM 604 N N . GLN A 1 80 ? 7.615 6.649 -6.543 1.00 89.56 80 GLN A N 1
ATOM 605 C CA . GLN A 1 80 ? 7.880 5.420 -5.791 1.00 89.56 80 GLN A CA 1
ATOM 606 C C . GLN A 1 80 ? 8.675 5.697 -4.516 1.00 89.56 80 GLN A C 1
ATOM 608 O O . GLN A 1 80 ? 8.351 5.151 -3.464 1.00 89.56 80 GLN A O 1
ATOM 613 N N . PHE A 1 81 ? 9.664 6.589 -4.578 1.00 89.12 81 PHE A N 1
ATOM 614 C CA . PHE A 1 81 ? 10.441 6.984 -3.406 1.00 89.12 81 PHE A CA 1
ATOM 615 C C . PHE A 1 81 ? 9.569 7.665 -2.341 1.00 89.12 81 PHE A C 1
ATOM 617 O O . PHE A 1 81 ? 9.633 7.310 -1.163 1.00 89.12 81 PHE A O 1
ATOM 624 N N . GLY A 1 82 ? 8.697 8.593 -2.752 1.00 89.12 82 GLY A N 1
ATOM 625 C CA . GLY A 1 82 ? 7.735 9.228 -1.849 1.00 89.12 82 GLY A CA 1
ATOM 626 C C . GLY A 1 82 ? 6.759 8.225 -1.227 1.00 89.12 82 GLY A C 1
ATOM 627 O O . GLY A 1 82 ? 6.512 8.276 -0.021 1.00 89.12 82 GLY A O 1
ATOM 628 N N . ALA A 1 83 ? 6.257 7.275 -2.022 1.00 86.50 83 ALA A N 1
ATOM 629 C CA . ALA A 1 83 ? 5.398 6.200 -1.531 1.00 86.50 83 ALA A CA 1
ATOM 630 C C . ALA A 1 83 ? 6.119 5.315 -0.500 1.00 86.50 83 ALA A C 1
ATOM 632 O O . ALA A 1 83 ? 5.573 5.074 0.574 1.00 86.50 83 ALA A O 1
ATOM 633 N N . ALA A 1 84 ? 7.365 4.913 -0.768 1.00 88.31 84 ALA A N 1
ATOM 634 C CA . ALA A 1 84 ? 8.157 4.092 0.147 1.00 88.31 84 ALA A CA 1
ATOM 635 C C . ALA A 1 84 ? 8.411 4.791 1.496 1.00 88.31 84 ALA A C 1
ATOM 637 O O . ALA A 1 84 ? 8.297 4.165 2.551 1.00 88.31 84 ALA A O 1
ATOM 638 N N . ILE A 1 85 ? 8.698 6.099 1.489 1.00 86.81 85 ILE A N 1
ATOM 639 C CA . ILE A 1 85 ? 8.848 6.883 2.727 1.00 86.81 85 ILE A CA 1
ATOM 640 C C . ILE A 1 85 ? 7.529 6.931 3.504 1.00 86.81 85 ILE A C 1
ATOM 642 O O . ILE A 1 85 ? 7.520 6.695 4.714 1.00 86.81 85 ILE A O 1
ATOM 646 N N . ALA A 1 86 ? 6.416 7.223 2.829 1.00 85.00 86 ALA A N 1
ATOM 647 C CA . ALA A 1 86 ? 5.105 7.277 3.469 1.00 85.00 86 ALA A CA 1
ATOM 648 C C . ALA A 1 86 ? 4.718 5.925 4.094 1.00 85.00 86 ALA A C 1
ATOM 650 O O . ALA A 1 86 ? 4.208 5.887 5.217 1.00 85.00 86 ALA A O 1
ATOM 651 N N . GLU A 1 87 ? 5.014 4.816 3.413 1.00 86.12 87 GLU A N 1
ATOM 652 C CA . GLU A 1 87 ? 4.804 3.465 3.939 1.00 86.12 87 GLU A CA 1
ATOM 653 C C . GLU A 1 87 ? 5.700 3.168 5.148 1.00 86.12 87 GLU A C 1
ATOM 655 O O . GLU A 1 87 ? 5.207 2.636 6.143 1.00 86.12 87 GLU A O 1
ATOM 660 N N . ALA A 1 88 ? 6.975 3.572 5.131 1.00 86.94 88 ALA A N 1
ATOM 661 C CA . ALA A 1 88 ? 7.873 3.408 6.276 1.00 86.94 88 ALA A CA 1
ATOM 662 C C . ALA A 1 88 ? 7.390 4.188 7.513 1.00 86.94 88 ALA A C 1
ATOM 664 O O . ALA A 1 88 ? 7.389 3.650 8.625 1.00 86.94 88 ALA A O 1
ATOM 665 N N . ILE A 1 89 ? 6.926 5.430 7.327 1.00 84.19 89 ILE A N 1
ATOM 666 C CA . ILE A 1 89 ? 6.334 6.250 8.397 1.00 84.19 89 ILE A CA 1
ATOM 667 C C . ILE A 1 89 ? 5.074 5.569 8.947 1.00 84.19 89 ILE A C 1
ATOM 669 O O . ILE A 1 89 ? 4.945 5.395 10.161 1.00 84.19 89 ILE A O 1
ATOM 673 N N . SER A 1 90 ? 4.173 5.126 8.064 1.00 83.31 90 SER A N 1
ATOM 674 C CA . SER A 1 90 ? 2.932 4.446 8.450 1.00 83.31 90 SER A CA 1
ATOM 675 C C . SER A 1 90 ? 3.196 3.141 9.210 1.00 83.31 90 SER A C 1
ATOM 677 O O . SER A 1 90 ? 2.562 2.883 10.235 1.00 83.31 90 SER A O 1
ATOM 679 N N . ALA A 1 91 ? 4.137 2.320 8.740 1.00 85.62 91 ALA A N 1
ATOM 680 C CA . ALA A 1 91 ? 4.512 1.069 9.390 1.00 85.62 91 ALA A CA 1
ATOM 681 C C . ALA A 1 91 ? 5.156 1.320 10.762 1.00 85.62 91 ALA A C 1
ATOM 683 O O . ALA A 1 91 ? 4.847 0.617 11.729 1.00 85.62 91 ALA A O 1
ATOM 684 N N . SER A 1 92 ? 5.993 2.357 10.879 1.00 86.62 92 SER A N 1
ATOM 685 C CA . SER A 1 92 ? 6.587 2.728 12.162 1.00 86.62 92 SER A CA 1
ATOM 686 C C . SER A 1 92 ? 5.539 3.189 13.169 1.00 86.62 92 SER A C 1
ATOM 688 O O . SER A 1 92 ? 5.602 2.784 14.331 1.00 86.62 92 SER A O 1
ATOM 690 N N . GLY A 1 93 ? 4.571 4.002 12.737 1.00 83.56 93 GLY A N 1
ATOM 691 C CA . GLY A 1 93 ? 3.453 4.434 13.577 1.00 83.56 93 GLY A CA 1
ATOM 692 C C . GLY A 1 93 ? 2.663 3.247 14.133 1.00 83.56 93 GLY A C 1
ATOM 693 O O . GLY A 1 93 ? 2.455 3.161 15.343 1.00 83.56 93 GLY A O 1
ATOM 694 N N . ASN A 1 94 ? 2.330 2.274 13.279 1.00 84.94 94 ASN A N 1
ATOM 695 C CA . ASN A 1 94 ? 1.618 1.060 13.686 1.00 84.94 94 ASN A CA 1
ATOM 696 C C . ASN A 1 94 ? 2.377 0.226 14.722 1.00 84.94 94 ASN A C 1
ATOM 698 O O . ASN A 1 94 ? 1.797 -0.204 15.719 1.00 84.94 94 ASN A O 1
ATOM 702 N N . ILE A 1 95 ? 3.676 -0.006 14.520 1.00 87.12 95 ILE A N 1
ATOM 703 C CA . ILE A 1 95 ? 4.485 -0.782 15.474 1.00 87.12 95 ILE A CA 1
ATOM 704 C C . ILE A 1 95 ? 4.583 -0.048 16.818 1.00 87.12 95 ILE A C 1
ATOM 706 O O . ILE A 1 95 ? 4.508 -0.676 17.879 1.00 87.12 95 ILE A O 1
ATOM 710 N N . MET A 1 96 ? 4.710 1.279 16.799 1.00 84.00 96 MET A N 1
ATOM 711 C CA . MET A 1 96 ? 4.712 2.083 18.020 1.00 84.00 96 MET A CA 1
ATOM 712 C C . MET A 1 96 ? 3.369 2.000 18.761 1.00 84.00 96 MET A C 1
ATOM 714 O O . MET A 1 96 ? 3.373 1.777 19.972 1.00 84.00 96 MET A O 1
ATOM 718 N N . GLU A 1 97 ? 2.236 2.098 18.059 1.00 84.25 97 GLU A N 1
ATOM 719 C CA . GLU A 1 97 ? 0.893 1.973 18.651 1.00 84.25 97 GLU A CA 1
ATOM 720 C C . GLU A 1 97 ? 0.684 0.572 19.262 1.00 84.25 97 GLU A C 1
ATOM 722 O O . GLU A 1 97 ? 0.326 0.443 20.437 1.00 84.25 97 GLU A O 1
ATOM 727 N N . LEU A 1 98 ? 1.022 -0.489 18.518 1.00 85.56 98 LEU A N 1
ATOM 728 C CA . LEU A 1 98 ? 0.925 -1.883 18.974 1.00 85.56 98 LEU A CA 1
ATOM 729 C C . LEU A 1 98 ? 1.821 -2.180 20.184 1.00 85.56 98 LEU A C 1
ATOM 731 O O . LEU A 1 98 ? 1.444 -2.945 21.073 1.00 85.56 98 LEU A O 1
ATOM 735 N N . THR A 1 99 ? 3.000 -1.560 20.248 1.00 87.50 99 THR A N 1
ATOM 736 C CA . THR A 1 99 ? 3.941 -1.732 21.367 1.00 87.50 99 THR A CA 1
ATOM 737 C C . THR A 1 99 ? 3.664 -0.789 22.538 1.00 87.50 99 THR A C 1
ATOM 739 O O . THR A 1 99 ? 4.436 -0.786 23.500 1.00 87.50 99 THR A O 1
ATOM 742 N N . ARG A 1 100 ? 2.577 0.000 22.496 1.00 84.06 100 ARG A N 1
ATOM 743 C CA . ARG A 1 100 ? 2.264 1.054 23.480 1.00 84.06 100 ARG A CA 1
ATOM 744 C C . ARG A 1 100 ? 3.450 2.004 23.703 1.00 84.06 100 ARG A C 1
ATOM 746 O O . ARG A 1 100 ? 3.815 2.287 24.842 1.00 84.06 100 ARG A O 1
ATOM 753 N N . HIS A 1 101 ? 4.087 2.433 22.614 1.00 82.50 101 HIS A N 1
ATOM 754 C CA . HIS A 1 101 ? 5.265 3.310 22.583 1.00 82.50 101 HIS A CA 1
ATOM 755 C C . HIS A 1 101 ? 6.514 2.776 23.308 1.00 82.50 101 HIS A C 1
ATOM 757 O O . HIS A 1 101 ? 7.406 3.547 23.661 1.00 82.50 101 HIS A O 1
ATOM 763 N N . ARG A 1 102 ? 6.628 1.457 23.516 1.00 82.69 102 ARG A N 1
ATOM 764 C CA . ARG A 1 102 ? 7.845 0.855 24.093 1.00 82.69 102 ARG A CA 1
ATOM 765 C C . ARG A 1 102 ? 9.028 0.849 23.127 1.00 82.69 102 ARG A C 1
ATOM 767 O O . ARG A 1 102 ? 10.171 0.865 23.577 1.00 82.69 102 ARG A O 1
ATOM 774 N N . LEU A 1 103 ? 8.767 0.804 21.820 1.00 84.44 103 LEU A N 1
ATOM 775 C CA . LEU A 1 103 ? 9.798 0.915 20.791 1.00 84.44 103 LEU A CA 1
ATOM 776 C C . LEU A 1 103 ? 9.919 2.361 20.309 1.00 84.44 103 LEU A C 1
ATOM 778 O O . LEU A 1 103 ? 8.923 3.042 20.075 1.00 84.44 103 LEU A O 1
ATOM 782 N N . THR A 1 104 ? 11.159 2.823 20.143 1.00 84.94 104 THR A N 1
ATOM 783 C CA . THR A 1 104 ? 11.438 4.147 19.579 1.00 84.94 104 THR A CA 1
ATOM 784 C C . THR A 1 104 ? 11.359 4.114 18.053 1.00 84.94 104 THR A C 1
ATOM 786 O O . THR A 1 104 ? 11.602 3.083 17.415 1.00 84.94 104 THR A O 1
ATOM 789 N N . THR A 1 105 ? 11.077 5.266 17.444 1.00 84.12 105 THR A N 1
ATOM 790 C CA . THR A 1 105 ? 10.994 5.426 15.983 1.00 84.12 105 THR A CA 1
ATOM 791 C C . THR A 1 105 ? 12.259 4.938 15.270 1.00 84.12 105 THR A C 1
ATOM 793 O O . THR A 1 105 ? 12.174 4.261 14.254 1.00 84.12 105 THR A O 1
ATOM 796 N N . ARG A 1 106 ? 13.448 5.198 15.837 1.00 87.69 106 ARG A N 1
ATOM 797 C CA . ARG A 1 106 ? 14.732 4.777 15.243 1.00 87.69 106 ARG A CA 1
ATOM 798 C C . ARG A 1 106 ? 14.856 3.260 15.133 1.00 87.69 106 ARG A C 1
ATOM 800 O O . ARG A 1 106 ? 15.233 2.759 14.081 1.00 87.69 106 ARG A O 1
ATOM 807 N N . VAL A 1 107 ? 14.531 2.539 16.208 1.00 89.38 107 VAL A N 1
ATOM 808 C CA . VAL A 1 107 ? 14.592 1.067 16.231 1.00 89.38 107 VAL A CA 1
ATOM 809 C C . VAL A 1 107 ? 13.602 0.489 15.228 1.00 89.38 107 VAL A C 1
ATOM 811 O O . VAL A 1 107 ? 13.927 -0.439 14.494 1.00 89.38 107 VAL A O 1
ATOM 814 N N . THR A 1 108 ? 12.418 1.087 15.157 1.00 88.69 108 THR A N 1
ATOM 815 C CA . THR A 1 108 ? 11.353 0.644 14.263 1.00 88.69 108 THR A CA 1
ATOM 816 C C . THR A 1 108 ? 11.719 0.859 12.792 1.00 88.69 108 THR A C 1
ATOM 818 O O . THR A 1 108 ? 11.544 -0.053 11.990 1.00 88.69 108 THR A O 1
ATOM 821 N N . TYR A 1 109 ? 12.319 1.999 12.434 1.00 89.56 109 TYR A N 1
ATOM 822 C CA . TYR A 1 109 ? 12.850 2.223 11.084 1.00 89.56 109 TYR A CA 1
ATOM 823 C C . TYR A 1 109 ? 13.988 1.274 10.723 1.00 89.56 109 TYR A C 1
ATOM 825 O O . TYR A 1 109 ? 13.975 0.722 9.628 1.00 89.56 109 TYR A O 1
ATOM 833 N N . ILE A 1 110 ? 14.943 1.038 11.630 1.00 91.94 110 ILE A N 1
ATOM 834 C CA . ILE A 1 110 ? 16.016 0.061 11.387 1.00 91.94 110 ILE A CA 1
ATOM 835 C C . ILE A 1 110 ? 15.418 -1.324 11.127 1.00 91.94 110 ILE A C 1
ATOM 837 O O . ILE A 1 110 ? 15.840 -2.008 10.199 1.00 91.94 110 ILE A O 1
ATOM 841 N N . PHE A 1 111 ? 14.410 -1.716 11.907 1.00 91.00 111 PHE A N 1
ATOM 842 C CA . PHE A 1 111 ? 13.724 -2.990 11.735 1.00 91.00 111 PHE A CA 1
ATOM 843 C C . PHE A 1 111 ? 12.993 -3.085 10.386 1.00 91.00 111 PHE A C 1
ATOM 845 O O . PHE A 1 111 ? 13.188 -4.060 9.663 1.00 91.00 111 PHE A O 1
ATOM 852 N N . ILE A 1 112 ? 12.207 -2.068 10.013 1.00 91.06 112 ILE A N 1
ATOM 853 C CA . ILE A 1 112 ? 11.480 -2.026 8.732 1.00 91.06 112 ILE A CA 1
ATOM 854 C C . ILE A 1 112 ? 12.457 -2.060 7.551 1.00 91.06 112 ILE A C 1
ATOM 856 O O . ILE A 1 112 ? 12.291 -2.878 6.649 1.00 91.06 112 ILE A O 1
ATOM 860 N N . CYS A 1 113 ? 13.496 -1.221 7.567 1.00 90.06 113 CYS A N 1
ATOM 861 C CA . CYS A 1 113 ? 14.503 -1.186 6.506 1.00 90.06 113 CYS A CA 1
ATOM 862 C C . CYS A 1 113 ? 15.283 -2.502 6.420 1.00 90.06 113 CYS A C 1
ATOM 864 O O . CYS A 1 113 ? 15.517 -3.001 5.324 1.00 90.06 113 CYS A O 1
ATOM 866 N N . GLY A 1 114 ? 15.662 -3.084 7.561 1.00 92.19 114 GLY A N 1
ATOM 867 C CA . GLY A 1 114 ? 16.348 -4.374 7.604 1.00 92.19 114 GLY A CA 1
ATOM 868 C C . GLY A 1 114 ? 15.498 -5.499 7.015 1.00 92.19 114 GLY A C 1
ATOM 869 O O . GLY A 1 114 ? 15.998 -6.285 6.212 1.00 92.19 114 GLY A O 1
ATOM 870 N N . LEU A 1 115 ? 14.205 -5.537 7.350 1.00 90.88 115 LEU A N 1
ATOM 871 C CA . LEU A 1 115 ? 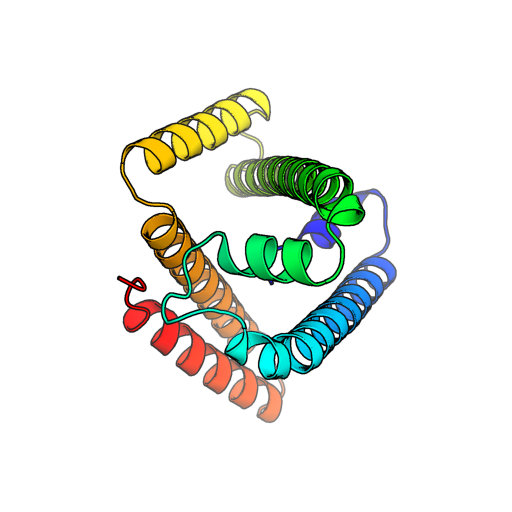13.267 -6.509 6.789 1.00 90.88 115 LEU A CA 1
ATOM 872 C C . LEU A 1 115 ? 13.059 -6.295 5.285 1.00 90.88 115 LEU A C 1
ATOM 874 O O . LEU A 1 115 ? 13.059 -7.267 4.537 1.00 90.88 115 LEU A O 1
ATOM 878 N N . ALA A 1 116 ? 12.924 -5.043 4.839 1.00 89.50 116 ALA A N 1
ATOM 879 C CA . ALA A 1 116 ? 12.800 -4.717 3.422 1.00 89.50 116 ALA A CA 1
ATOM 880 C C . ALA A 1 116 ? 14.027 -5.201 2.634 1.00 89.50 116 ALA A C 1
ATOM 882 O O . ALA A 1 116 ? 13.863 -5.918 1.652 1.00 89.50 116 ALA A O 1
ATOM 883 N N . ILE A 1 117 ? 15.243 -4.900 3.108 1.00 90.94 117 ILE A N 1
ATOM 884 C CA . ILE A 1 117 ? 16.494 -5.353 2.476 1.00 90.94 117 ILE A CA 1
ATOM 885 C C . ILE A 1 117 ? 16.552 -6.883 2.417 1.00 90.94 117 ILE A C 1
ATOM 887 O O . ILE A 1 117 ? 16.835 -7.442 1.358 1.00 90.94 117 ILE A O 1
ATOM 891 N N . ALA A 1 118 ? 16.250 -7.562 3.528 1.00 91.75 118 ALA A N 1
ATOM 892 C CA . ALA A 1 118 ? 16.246 -9.020 3.577 1.00 91.75 118 ALA A CA 1
ATOM 893 C C . ALA A 1 118 ? 15.271 -9.616 2.550 1.00 91.75 118 ALA A C 1
ATOM 895 O O . ALA A 1 118 ? 15.667 -10.476 1.769 1.00 91.75 118 ALA A O 1
ATOM 896 N N . LEU A 1 119 ? 14.035 -9.107 2.491 1.00 88.12 119 LEU A N 1
ATOM 897 C CA . LEU A 1 119 ? 13.023 -9.566 1.537 1.00 88.12 119 LEU A CA 1
ATOM 898 C C . LEU A 1 119 ? 13.442 -9.324 0.085 1.00 88.12 119 LEU A C 1
ATOM 900 O O . LEU A 1 119 ? 13.302 -10.230 -0.732 1.00 88.12 119 LEU A O 1
ATOM 904 N N . THR A 1 120 ? 14.009 -8.151 -0.224 1.00 88.50 120 THR A N 1
ATOM 905 C CA . THR A 1 120 ? 14.510 -7.849 -1.577 1.00 88.50 120 THR A CA 1
ATOM 906 C C . THR A 1 120 ? 15.685 -8.722 -2.008 1.00 88.50 120 THR A C 1
ATOM 908 O O . THR A 1 120 ? 15.941 -8.837 -3.200 1.00 88.50 120 THR A O 1
ATOM 911 N N . TRP A 1 121 ? 16.405 -9.332 -1.062 1.00 90.25 121 TRP A N 1
ATOM 912 C CA . TRP A 1 121 ? 17.501 -10.250 -1.368 1.00 90.25 121 TRP A CA 1
ATOM 913 C C . TRP A 1 121 ? 17.013 -11.687 -1.587 1.00 90.25 121 TRP A C 1
ATOM 915 O O . TRP A 1 121 ? 17.651 -12.457 -2.299 1.00 90.25 121 TRP A O 1
ATOM 925 N N . THR A 1 122 ? 15.910 -12.076 -0.944 1.00 85.88 122 THR A N 1
ATOM 926 C CA . THR A 1 122 ? 15.452 -13.473 -0.912 1.00 85.88 122 THR A CA 1
ATOM 927 C C . THR A 1 122 ? 14.389 -13.822 -1.943 1.00 85.88 122 THR A C 1
ATOM 929 O O . THR A 1 122 ? 14.226 -15.003 -2.224 1.00 85.88 122 THR A O 1
ATOM 932 N N . ALA A 1 123 ? 13.640 -12.840 -2.443 1.00 85.56 123 ALA A N 1
ATOM 933 C CA . ALA A 1 123 ? 12.460 -13.069 -3.269 1.00 85.56 123 ALA A CA 1
ATOM 934 C C . ALA A 1 123 ? 12.437 -12.133 -4.480 1.00 85.56 123 ALA A C 1
ATOM 936 O O . ALA A 1 123 ? 12.848 -10.972 -4.392 1.00 85.56 123 ALA A O 1
ATOM 937 N N . ASP A 1 124 ? 11.905 -12.626 -5.596 1.00 84.94 124 ASP A N 1
ATOM 938 C CA . ASP A 1 124 ? 11.716 -11.813 -6.795 1.00 84.94 124 ASP A CA 1
ATOM 939 C C . ASP A 1 124 ? 10.608 -10.773 -6.593 1.00 84.94 124 ASP A C 1
ATOM 941 O O . ASP A 1 124 ? 9.713 -10.914 -5.755 1.00 84.94 124 ASP A O 1
ATOM 945 N N . THR A 1 125 ? 10.614 -9.711 -7.403 1.00 83.56 125 THR A N 1
ATOM 946 C CA . THR A 1 125 ? 9.639 -8.614 -7.272 1.00 83.56 125 THR A CA 1
ATOM 947 C C . THR A 1 125 ? 8.187 -9.103 -7.346 1.00 83.56 125 THR A C 1
ATOM 949 O O . THR A 1 125 ? 7.341 -8.627 -6.587 1.00 83.56 125 THR A O 1
ATOM 952 N N . PHE A 1 126 ? 7.891 -10.078 -8.213 1.00 81.00 126 PHE A N 1
ATOM 953 C CA . PHE A 1 126 ? 6.551 -10.662 -8.327 1.00 81.00 126 PHE A CA 1
ATOM 954 C C . PHE A 1 126 ? 6.157 -11.487 -7.096 1.00 81.00 126 PHE A C 1
ATOM 956 O O . PHE A 1 126 ? 5.005 -11.423 -6.663 1.00 81.00 126 PHE A O 1
ATOM 963 N N . GLU A 1 127 ? 7.103 -12.197 -6.480 1.00 84.00 127 GLU A N 1
ATOM 964 C CA . GLU A 1 127 ? 6.864 -12.945 -5.244 1.00 84.00 127 GLU A CA 1
ATOM 965 C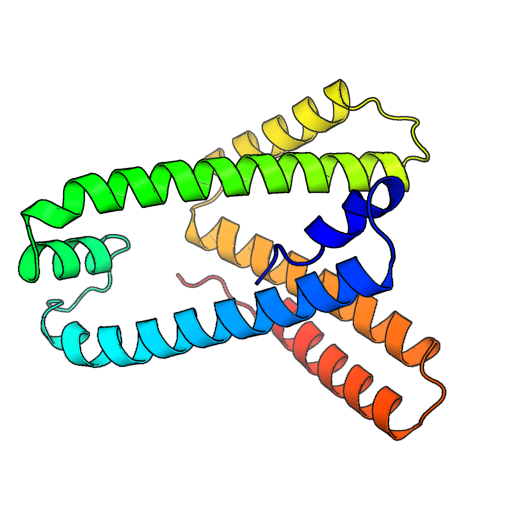 C . GLU A 1 127 ? 6.623 -12.008 -4.060 1.00 84.00 127 GLU A C 1
ATOM 967 O O . GLU A 1 127 ? 5.664 -12.200 -3.308 1.00 84.00 127 GLU A O 1
ATOM 972 N N . ILE A 1 128 ? 7.436 -10.952 -3.925 1.00 86.06 128 ILE A N 1
ATOM 973 C CA . ILE A 1 128 ? 7.247 -9.915 -2.901 1.00 86.06 128 ILE A CA 1
ATOM 974 C C . ILE A 1 128 ? 5.871 -9.265 -3.069 1.00 86.06 128 ILE A C 1
ATOM 976 O O . ILE A 1 128 ? 5.145 -9.093 -2.087 1.00 86.06 128 ILE A O 1
ATOM 980 N N . LEU A 1 129 ? 5.475 -8.948 -4.307 1.00 83.75 129 LEU A N 1
ATOM 981 C CA . LEU A 1 129 ? 4.167 -8.368 -4.603 1.00 83.75 129 LEU A CA 1
ATOM 982 C C . LEU A 1 129 ? 3.021 -9.323 -4.237 1.00 83.75 129 LEU A C 1
ATOM 984 O O . LEU A 1 129 ? 2.030 -8.897 -3.636 1.00 83.75 129 LEU A O 1
ATOM 988 N N . ALA A 1 130 ? 3.153 -10.611 -4.558 1.00 83.75 130 ALA A N 1
ATOM 989 C CA . ALA A 1 130 ? 2.161 -11.623 -4.211 1.00 83.75 130 ALA A CA 1
ATOM 990 C C . ALA A 1 130 ? 2.040 -11.803 -2.689 1.00 83.75 130 ALA A C 1
ATOM 992 O O . ALA A 1 130 ? 0.927 -11.837 -2.154 1.00 83.75 130 ALA A O 1
ATOM 993 N N . LEU A 1 131 ? 3.170 -11.860 -1.979 1.00 85.50 131 LEU A N 1
ATOM 994 C CA . LEU A 1 131 ? 3.213 -11.960 -0.521 1.00 85.50 131 LEU A CA 1
ATOM 995 C C . LEU A 1 131 ? 2.562 -10.738 0.140 1.00 85.50 131 LEU A C 1
ATOM 997 O O . LEU A 1 131 ? 1.696 -10.896 1.005 1.00 85.50 131 LEU A O 1
ATOM 1001 N N . ALA A 1 132 ? 2.929 -9.532 -0.299 1.00 85.25 132 ALA A N 1
ATOM 1002 C CA . ALA A 1 132 ? 2.346 -8.288 0.191 1.00 85.25 132 ALA A CA 1
ATOM 1003 C C . ALA A 1 132 ? 0.829 -8.264 -0.044 1.00 85.25 132 ALA A C 1
ATOM 1005 O O . ALA A 1 132 ? 0.059 -8.055 0.894 1.00 85.25 132 ALA A O 1
ATOM 1006 N N . SER A 1 133 ? 0.381 -8.572 -1.265 1.00 85.44 133 SER A N 1
ATOM 1007 C CA . SER A 1 133 ? -1.043 -8.634 -1.622 1.00 85.44 133 SER A CA 1
ATOM 1008 C C . SER A 1 133 ? -1.835 -9.574 -0.704 1.00 85.44 133 SER A C 1
ATOM 1010 O O . SER A 1 133 ? -2.899 -9.207 -0.196 1.00 85.44 133 SER A O 1
ATOM 1012 N N . ARG A 1 134 ? -1.287 -10.758 -0.399 1.00 85.88 134 ARG A N 1
ATOM 1013 C CA . ARG A 1 134 ? -1.905 -11.717 0.533 1.00 85.88 134 ARG A CA 1
ATOM 1014 C C . ARG A 1 134 ? -1.987 -11.180 1.957 1.00 85.88 134 ARG A C 1
ATOM 1016 O O . ARG A 1 134 ? -3.025 -11.348 2.602 1.00 85.88 134 ARG A O 1
ATOM 1023 N N . ALA A 1 135 ? -0.929 -10.523 2.433 1.00 87.31 135 ALA A N 1
ATOM 1024 C CA . ALA A 1 135 ? -0.904 -9.908 3.757 1.00 87.31 135 ALA A CA 1
ATOM 1025 C C . ALA A 1 135 ? -1.972 -8.807 3.887 1.00 87.31 135 ALA A C 1
ATOM 1027 O O . ALA A 1 135 ? -2.715 -8.788 4.870 1.00 87.31 135 ALA A O 1
ATOM 1028 N N . PHE A 1 136 ? -2.130 -7.951 2.872 1.00 84.56 136 PHE A N 1
ATOM 1029 C CA . PHE A 1 136 ? -3.183 -6.927 2.863 1.00 84.56 136 PHE A CA 1
ATOM 1030 C C . PHE A 1 136 ? -4.586 -7.518 2.757 1.00 84.56 136 PHE A C 1
ATOM 1032 O O . PHE A 1 136 ? -5.483 -7.078 3.478 1.00 84.56 136 PHE A O 1
ATOM 1039 N N . ALA A 1 137 ? -4.788 -8.537 1.918 1.00 86.25 137 ALA A N 1
ATOM 1040 C CA . ALA A 1 137 ? -6.070 -9.237 1.842 1.00 86.25 137 ALA A CA 1
ATOM 1041 C C . ALA A 1 137 ? -6.464 -9.830 3.206 1.00 86.25 137 ALA A C 1
ATOM 1043 O O . ALA A 1 137 ? -7.605 -9.672 3.641 1.00 86.25 137 ALA A O 1
ATOM 1044 N N . PHE A 1 138 ? -5.503 -10.424 3.921 1.00 87.75 138 PHE A N 1
ATOM 1045 C CA . PHE A 1 138 ? -5.726 -10.962 5.262 1.00 87.75 138 PHE A CA 1
ATOM 1046 C C . PHE A 1 138 ? -6.040 -9.866 6.290 1.00 87.75 138 PHE A C 1
ATOM 1048 O O . PHE A 1 138 ? -6.964 -10.006 7.092 1.00 87.75 138 PHE A O 1
ATOM 1055 N N . TYR A 1 139 ? -5.318 -8.747 6.246 1.00 87.00 139 TYR A N 1
ATOM 1056 C CA . TYR A 1 139 ? -5.588 -7.602 7.112 1.00 87.00 139 TYR A CA 1
ATOM 1057 C C . TYR A 1 139 ? -7.009 -7.050 6.910 1.00 87.00 139 TYR A C 1
ATOM 1059 O O . TYR A 1 139 ? -7.756 -6.884 7.878 1.00 87.00 139 TYR A O 1
ATOM 1067 N N . PHE A 1 140 ? -7.435 -6.847 5.660 1.00 85.75 140 PHE A N 1
ATOM 1068 C CA . PHE A 1 140 ? -8.796 -6.395 5.365 1.00 85.75 140 PHE A CA 1
ATOM 1069 C C . PHE A 1 140 ? -9.855 -7.445 5.706 1.00 85.75 140 PHE A C 1
ATOM 1071 O O . PHE A 1 140 ? -10.956 -7.084 6.123 1.00 85.75 140 PHE A O 1
ATOM 1078 N N . PHE A 1 141 ? -9.535 -8.736 5.586 1.00 88.88 141 PHE A N 1
ATOM 1079 C CA . PHE A 1 141 ? -10.406 -9.813 6.050 1.00 88.88 141 PHE A CA 1
ATOM 1080 C C . PHE A 1 141 ? -10.694 -9.678 7.552 1.00 88.88 141 PHE A C 1
ATOM 1082 O O . PHE A 1 141 ? -11.862 -9.663 7.950 1.00 88.88 141 PHE A O 1
ATOM 1089 N N . LEU A 1 142 ? -9.657 -9.488 8.375 1.00 88.12 142 LEU A N 1
ATOM 1090 C CA . LEU A 1 142 ? -9.817 -9.266 9.815 1.00 88.12 142 LEU A CA 1
ATOM 1091 C C . LEU A 1 142 ? -10.637 -8.002 10.112 1.00 88.12 142 LEU A C 1
ATOM 1093 O O . LEU A 1 142 ? -11.539 -8.042 10.951 1.00 88.12 142 LEU A O 1
ATOM 1097 N N . GLN A 1 143 ? -10.394 -6.901 9.393 1.00 87.75 143 GLN A N 1
ATOM 1098 C CA . GLN A 1 143 ? -11.204 -5.684 9.531 1.00 87.75 143 GLN A CA 1
ATOM 1099 C C . GLN A 1 143 ? -12.682 -5.926 9.188 1.00 87.75 143 GLN A C 1
ATOM 1101 O O . GLN A 1 143 ? -13.563 -5.417 9.881 1.00 87.75 143 GLN A O 1
ATOM 1106 N N . CYS A 1 144 ? -12.979 -6.733 8.165 1.00 87.88 144 CYS A N 1
ATOM 1107 C CA . CYS A 1 144 ? -14.355 -7.082 7.807 1.00 87.88 144 CYS A CA 1
ATOM 1108 C C . CYS A 1 144 ? -15.039 -7.932 8.886 1.00 87.88 144 CYS A C 1
ATOM 1110 O O . CYS A 1 144 ? -16.233 -7.749 9.128 1.00 87.88 144 CYS A O 1
ATOM 1112 N N . LEU A 1 145 ? -14.306 -8.817 9.570 1.00 88.75 145 LEU A N 1
ATOM 1113 C CA . LEU A 1 145 ? -14.840 -9.571 10.710 1.00 88.75 145 LEU A CA 1
ATOM 1114 C C . LEU A 1 145 ? -15.194 -8.650 11.882 1.00 88.75 145 LEU A C 1
ATOM 1116 O O . LEU A 1 145 ? -16.298 -8.742 12.419 1.00 88.75 145 LEU A O 1
ATOM 1120 N N . VAL A 1 146 ? -14.306 -7.716 12.232 1.00 87.81 146 VAL A N 1
ATOM 1121 C CA . VAL A 1 146 ? -14.586 -6.710 13.270 1.00 87.81 146 VAL A CA 1
ATOM 1122 C C . VAL A 1 146 ? -15.780 -5.840 12.863 1.00 87.81 146 VAL A C 1
ATOM 1124 O O . VAL A 1 146 ? -16.686 -5.609 13.662 1.00 87.81 146 VAL A O 1
ATOM 1127 N N . ALA A 1 147 ? -15.850 -5.415 11.600 1.00 87.25 147 ALA A N 1
ATOM 1128 C CA . ALA A 1 147 ? -16.984 -4.651 11.086 1.00 87.25 147 ALA A CA 1
ATOM 1129 C C . ALA A 1 147 ? -18.303 -5.447 11.135 1.00 87.25 147 ALA A C 1
ATOM 1131 O O . ALA A 1 147 ? -19.347 -4.864 11.426 1.00 87.25 147 ALA A O 1
ATOM 1132 N N . CYS A 1 148 ? -18.279 -6.767 10.907 1.00 87.62 148 CYS A N 1
ATOM 1133 C CA . CYS A 1 148 ? -19.451 -7.637 11.072 1.00 87.62 148 CYS A CA 1
ATOM 1134 C C . CYS A 1 148 ? -19.955 -7.689 12.518 1.00 87.62 148 CYS A C 1
ATOM 1136 O O . CYS A 1 148 ? -21.167 -7.803 12.733 1.00 87.62 148 CYS A O 1
ATOM 1138 N N . ASP A 1 149 ? -19.045 -7.651 13.490 1.00 86.69 149 ASP A N 1
ATOM 1139 C CA . ASP A 1 149 ? -19.384 -7.676 14.913 1.00 86.69 149 ASP A CA 1
ATOM 1140 C C . ASP A 1 149 ? -19.985 -6.337 15.368 1.00 86.69 149 ASP A C 1
ATOM 1142 O O . ASP A 1 149 ? -21.031 -6.292 16.016 1.00 86.69 149 ASP A O 1
ATOM 1146 N N . VAL A 1 150 ? -19.402 -5.226 14.909 1.00 89.19 150 VAL A N 1
ATOM 1147 C CA . VAL A 1 150 ? -19.863 -3.864 15.227 1.00 89.19 150 VAL A CA 1
ATOM 1148 C C . VAL A 1 1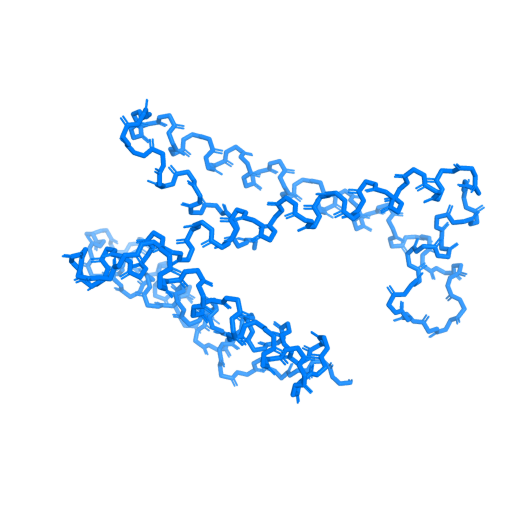50 ? -21.150 -3.484 14.469 1.00 89.19 150 VAL A C 1
ATOM 1150 O O . VAL A 1 150 ? -21.958 -2.679 14.951 1.00 89.19 150 VAL A O 1
ATOM 1153 N N . ALA A 1 151 ? -21.387 -4.046 13.279 1.00 86.31 151 ALA A N 1
ATOM 1154 C CA . ALA A 1 151 ? -22.537 -3.706 12.445 1.00 86.31 151 ALA A CA 1
ATOM 1155 C C . ALA A 1 151 ? -23.871 -4.174 13.054 1.00 86.31 151 ALA A C 1
ATOM 1157 O O . ALA A 1 151 ? -24.201 -5.359 13.092 1.00 86.31 151 ALA A O 1
ATOM 1158 N N . ARG A 1 152 ? -24.721 -3.209 13.426 1.00 82.44 152 ARG A N 1
ATOM 1159 C CA . ARG A 1 152 ? -26.067 -3.478 13.971 1.00 82.44 152 ARG A CA 1
ATOM 1160 C C . ARG A 1 152 ? -27.119 -3.815 12.907 1.00 82.44 152 ARG A C 1
ATOM 1162 O O . ARG A 1 152 ? -28.118 -4.463 13.205 1.00 82.44 152 ARG A O 1
ATOM 1169 N N . LYS A 1 153 ? -26.931 -3.365 11.659 1.00 90.12 153 LYS A N 1
ATOM 1170 C CA . LYS A 1 153 ? -27.884 -3.593 10.557 1.00 90.12 153 LYS A CA 1
ATOM 1171 C C . LYS A 1 153 ? -27.582 -4.914 9.848 1.00 90.12 153 LYS A C 1
ATOM 1173 O O . LYS A 1 153 ? -26.482 -5.091 9.330 1.00 90.12 153 LYS A O 1
ATOM 1178 N N . LYS A 1 154 ? -28.592 -5.787 9.726 1.00 81.12 154 LYS A N 1
ATOM 1179 C CA . LYS A 1 154 ? -28.472 -7.104 9.064 1.00 81.12 154 LYS A CA 1
ATOM 1180 C C . LYS A 1 154 ? -27.926 -7.016 7.630 1.00 81.12 154 LYS A C 1
ATOM 1182 O O . LYS A 1 154 ? -27.089 -7.828 7.260 1.00 81.12 154 LYS A O 1
ATOM 1187 N N . GLY A 1 155 ? -28.337 -6.003 6.858 1.00 84.44 155 GLY A N 1
ATOM 1188 C CA . GLY A 1 155 ? -27.859 -5.797 5.484 1.00 84.44 155 GLY A CA 1
ATOM 1189 C C . GLY A 1 155 ? -26.365 -5.463 5.389 1.00 84.44 155 GLY A C 1
ATOM 1190 O O . GLY A 1 155 ? -25.661 -6.056 4.580 1.00 84.44 155 GLY A O 1
ATOM 1191 N N . LEU A 1 156 ? -25.851 -4.580 6.258 1.00 83.06 156 LEU A N 1
ATOM 1192 C CA . LEU A 1 156 ? -24.411 -4.283 6.298 1.00 83.06 156 LEU A CA 1
ATOM 1193 C C . LEU A 1 156 ? -23.604 -5.474 6.812 1.00 83.06 156 LEU A C 1
ATOM 1195 O O . LEU A 1 156 ? -22.528 -5.746 6.295 1.00 83.06 156 LEU A O 1
ATOM 1199 N N . LYS A 1 157 ? -24.135 -6.208 7.793 1.00 85.88 157 LYS A N 1
ATOM 1200 C CA . LYS A 1 157 ? -23.482 -7.410 8.317 1.00 85.88 157 LYS A CA 1
ATOM 1201 C C . LYS A 1 157 ? -23.328 -8.485 7.237 1.00 85.88 157 LYS A C 1
ATOM 1203 O O . LYS A 1 157 ? -22.256 -9.062 7.111 1.00 85.88 157 LYS A O 1
ATOM 1208 N N . ALA A 1 158 ? -24.360 -8.703 6.420 1.00 85.69 158 ALA A N 1
ATOM 1209 C CA . ALA A 1 158 ? -24.278 -9.605 5.272 1.00 85.69 158 ALA A CA 1
ATOM 1210 C C . ALA A 1 158 ? -23.255 -9.120 4.230 1.00 85.69 158 ALA A C 1
ATOM 1212 O O . ALA A 1 158 ? -22.447 -9.915 3.760 1.00 85.69 158 ALA A O 1
ATOM 1213 N N . ALA A 1 159 ? -23.235 -7.819 3.916 1.00 87.56 159 ALA A N 1
ATOM 1214 C CA . ALA A 1 159 ? -22.265 -7.251 2.979 1.00 87.56 159 ALA A CA 1
ATOM 1215 C C . ALA A 1 159 ? -20.811 -7.431 3.456 1.00 87.56 159 ALA A C 1
ATOM 1217 O O . ALA A 1 159 ? -19.966 -7.885 2.686 1.00 87.56 159 ALA A O 1
ATOM 1218 N N . PHE A 1 160 ? -20.522 -7.143 4.730 1.00 88.50 160 PHE A N 1
ATOM 1219 C CA . PHE A 1 160 ? -19.192 -7.360 5.306 1.00 88.50 160 PHE A CA 1
ATOM 1220 C C . PHE A 1 160 ? -18.820 -8.844 5.384 1.00 88.50 160 PHE A C 1
ATOM 1222 O O . PHE A 1 160 ? -17.662 -9.180 5.158 1.00 88.50 160 PHE A O 1
ATOM 1229 N N . ALA A 1 161 ? -19.779 -9.739 5.638 1.00 87.19 161 ALA A N 1
ATOM 1230 C CA . ALA A 1 161 ? -19.530 -11.179 5.658 1.00 87.19 161 ALA A CA 1
ATOM 1231 C C . ALA A 1 161 ? -19.180 -11.721 4.262 1.00 87.19 161 ALA A C 1
ATOM 1233 O O . ALA A 1 161 ? -18.247 -12.510 4.126 1.00 87.19 161 ALA A O 1
ATOM 1234 N N . ILE A 1 162 ? -19.881 -11.262 3.219 1.00 89.62 162 ILE A N 1
ATOM 1235 C CA . ILE A 1 162 ? -19.561 -11.597 1.822 1.00 89.62 162 ILE A CA 1
ATOM 1236 C C . ILE A 1 162 ? -18.164 -11.080 1.464 1.00 89.62 162 ILE A C 1
ATOM 1238 O O . ILE A 1 162 ? -17.361 -11.817 0.894 1.00 89.62 162 ILE A O 1
ATOM 1242 N N . LEU A 1 163 ? -17.852 -9.834 1.834 1.00 88.62 163 LEU A N 1
ATOM 1243 C CA . LEU A 1 163 ? -16.539 -9.244 1.577 1.00 88.62 163 LEU A CA 1
ATOM 1244 C C . LEU A 1 163 ? -15.422 -9.997 2.315 1.00 88.62 163 LEU A C 1
ATOM 1246 O O . LEU A 1 163 ? -14.380 -10.269 1.725 1.00 88.62 163 LEU A O 1
ATOM 1250 N N . ALA A 1 164 ? -15.656 -10.399 3.566 1.00 87.94 164 ALA A N 1
ATOM 1251 C CA . ALA A 1 164 ? -14.729 -11.225 4.330 1.00 87.94 164 ALA A CA 1
ATOM 1252 C C . ALA A 1 164 ? -14.494 -12.583 3.649 1.00 87.94 164 ALA A C 1
ATOM 1254 O O . ALA A 1 164 ? -13.349 -12.993 3.485 1.00 87.94 164 ALA A O 1
ATOM 1255 N N . ALA A 1 165 ? -15.551 -13.263 3.197 1.00 87.38 165 ALA A N 1
ATOM 1256 C CA . ALA A 1 165 ? -15.417 -14.538 2.492 1.00 87.38 165 ALA A CA 1
ATOM 1257 C C . ALA A 1 165 ? -14.589 -14.402 1.201 1.00 87.38 165 ALA A C 1
ATOM 1259 O O . ALA A 1 165 ? -13.721 -15.233 0.934 1.00 87.38 165 ALA A O 1
ATOM 1260 N N . LEU A 1 166 ? -14.806 -13.328 0.437 1.00 88.06 166 LEU A N 1
ATOM 1261 C CA . LEU A 1 166 ? -14.043 -13.034 -0.776 1.00 88.06 166 LEU A CA 1
ATOM 1262 C C . LEU A 1 166 ? -12.569 -12.730 -0.469 1.00 88.06 166 LEU A C 1
ATOM 1264 O O . LEU A 1 166 ? -11.683 -13.241 -1.148 1.00 88.06 166 LEU A O 1
ATOM 1268 N N . LEU A 1 167 ? -12.288 -11.939 0.568 1.00 86.25 167 LEU A N 1
ATOM 1269 C CA . LEU A 1 167 ? -10.914 -11.630 0.973 1.00 86.25 167 LEU A CA 1
ATOM 1270 C C . LEU A 1 167 ? -10.179 -12.868 1.492 1.00 86.25 167 LEU A C 1
ATOM 1272 O O . LEU A 1 167 ? -9.025 -13.072 1.132 1.00 86.25 167 LEU A O 1
ATOM 1276 N N . LEU A 1 168 ? -10.855 -13.733 2.253 1.00 86.31 168 LEU A N 1
ATOM 1277 C CA . LEU A 1 168 ? -10.301 -15.012 2.697 1.00 86.31 168 LEU A CA 1
ATOM 1278 C C . LEU A 1 168 ? -9.968 -15.921 1.510 1.00 86.31 168 LEU A C 1
ATOM 1280 O O . LEU A 1 168 ? -8.900 -16.533 1.481 1.00 86.31 168 LEU A O 1
ATOM 1284 N N . PHE A 1 169 ? -10.857 -15.975 0.514 1.00 86.19 169 PHE A N 1
ATOM 1285 C CA . PHE A 1 169 ? -10.602 -16.693 -0.729 1.00 86.19 169 PHE A CA 1
ATOM 1286 C C . PHE A 1 169 ? -9.335 -16.163 -1.415 1.00 86.19 169 PHE A C 1
ATOM 1288 O O . PHE A 1 169 ? -8.445 -16.946 -1.734 1.00 86.19 169 PHE A O 1
ATOM 1295 N N . ILE A 1 170 ? -9.186 -14.842 -1.554 1.00 84.19 170 ILE A N 1
ATOM 1296 C CA . ILE A 1 170 ? -7.973 -14.236 -2.126 1.00 84.19 170 ILE A CA 1
ATOM 1297 C C . ILE A 1 170 ? -6.733 -14.572 -1.285 1.00 84.19 170 ILE A C 1
ATOM 1299 O O . ILE A 1 170 ? -5.705 -14.950 -1.838 1.00 84.19 170 ILE A O 1
ATOM 1303 N N . THR A 1 171 ? -6.797 -14.492 0.044 1.00 82.19 171 THR A N 1
ATOM 1304 C CA . THR A 1 171 ? -5.648 -14.800 0.913 1.00 82.19 171 THR A CA 1
ATOM 1305 C C . THR A 1 171 ? -5.140 -16.238 0.738 1.00 82.19 171 THR A C 1
ATOM 1307 O O . THR A 1 171 ? -3.923 -16.469 0.768 1.00 82.19 171 THR A O 1
ATOM 1310 N N . ILE A 1 172 ? -6.054 -17.197 0.555 1.00 82.94 172 ILE A N 1
ATOM 1311 C CA . ILE A 1 172 ? -5.734 -18.625 0.412 1.00 82.94 172 ILE A CA 1
ATOM 1312 C C . ILE A 1 172 ? -5.303 -18.960 -1.021 1.00 82.94 172 ILE A C 1
ATOM 1314 O O . ILE A 1 172 ? -4.304 -19.653 -1.201 1.00 82.94 172 ILE A O 1
ATOM 1318 N N . PHE A 1 173 ? -6.037 -18.468 -2.023 1.00 79.50 173 PHE A N 1
ATOM 1319 C CA . PHE A 1 173 ? -5.896 -18.874 -3.426 1.00 79.50 173 PHE A CA 1
ATOM 1320 C C . PHE A 1 173 ? -5.084 -17.905 -4.293 1.00 79.50 173 PHE A C 1
ATOM 1322 O O . PHE A 1 173 ? -4.912 -18.167 -5.481 1.00 79.50 173 PHE A O 1
ATOM 1329 N N . SER A 1 174 ? -4.576 -16.798 -3.746 1.00 69.50 174 SER A N 1
ATOM 1330 C CA . SER A 1 174 ? -3.647 -15.931 -4.477 1.00 69.50 174 SER A CA 1
ATOM 1331 C C . SER A 1 174 ? -2.316 -16.661 -4.673 1.00 69.50 174 SER A C 1
ATOM 1333 O O . SER A 1 174 ? -1.498 -16.772 -3.755 1.00 69.50 174 SER A O 1
ATOM 1335 N N . VAL A 1 175 ? -2.142 -17.213 -5.873 1.00 64.69 175 VAL A N 1
ATOM 1336 C CA . VAL A 1 175 ? -0.894 -17.810 -6.353 1.00 64.69 175 VAL A CA 1
ATOM 1337 C C . VAL A 1 175 ? -0.016 -16.676 -6.898 1.00 64.69 175 VAL A C 1
ATOM 1339 O O . VAL A 1 175 ? -0.546 -15.798 -7.585 1.00 64.69 175 VAL A O 1
ATOM 1342 N N . PRO A 1 176 ? 1.296 -16.641 -6.592 1.00 56.69 176 PRO A N 1
ATOM 1343 C CA . PRO A 1 176 ? 2.203 -15.697 -7.234 1.00 56.69 176 PRO A CA 1
ATOM 1344 C C . PRO A 1 176 ? 2.120 -15.854 -8.754 1.00 56.69 176 PRO A C 1
ATOM 1346 O O . PRO A 1 176 ? 2.103 -16.973 -9.261 1.00 56.69 176 PRO A O 1
ATOM 1349 N N . ALA A 1 177 ? 2.020 -14.731 -9.468 1.00 52.31 177 ALA A N 1
ATOM 1350 C CA . ALA A 1 177 ? 2.135 -14.733 -10.919 1.00 52.31 177 ALA A CA 1
ATOM 1351 C C . ALA A 1 177 ? 3.580 -15.126 -11.256 1.00 52.31 177 ALA A C 1
ATOM 1353 O O . ALA A 1 177 ? 4.489 -14.319 -11.064 1.00 52.31 177 ALA A O 1
ATOM 1354 N N . GLY A 1 178 ? 3.764 -16.394 -11.626 1.00 38.31 178 GLY A N 1
ATOM 1355 C CA . GLY A 1 178 ? 5.001 -16.948 -12.172 1.00 38.31 178 GLY A CA 1
ATOM 1356 C C . GLY A 1 178 ? 4.974 -16.951 -13.688 1.00 38.31 178 GLY A C 1
ATOM 1357 O O . GLY A 1 178 ? 3.857 -17.050 -14.249 1.00 38.31 178 GLY A O 1
#

Radius of gyration: 19.72 Å; chains: 1; bounding box: 46×37×55 Å

Secondary structure (DSSP, 8-state):
---TTGGGTTTTTS-HHHHHHHHHHHHHHHHHHHHHHHHHHHHHGGGS-S---TTHHHHHHHHHHGGGHHHHHHHHHHHHHHHHHHHHHHHHHHHHHHTTT-S-HHHHHHHHHHHHHHHHHHS-HHHHHHHHHHHHHHHHHHHHHHHHHH--SHHHHHHHHHHHHHHHHHHHH-----

Sequence (178 aa):
MQGFETTRYLGDELDADTRIRASRTSQLFSAAIYILFILVATPMMHLLSGEATGNGLIMLATEVAAWLVVPLVFAAVFSQFGAAIAEAISASGNIMELTRHRLTTRVTYIFICGLAIALTWTADTFEILALASRAFAFYFFLQCLVACDVARKKGLKAAFAILAALLLFITIFSVPAG

Foldseek 3Di:
DPQLCLLVVCVVPDDPVVSVVVSVVVVVVVVVVVVVCCVVVVVLCVVQPPDPDPCSVLVSCCVVPVPCSVVVVVVVVVVVVVVVVSVLVVQLVVVCVVVVNPDDSVVSSVVVVVVVVVDPVPDDPLVVVLVVLLVVLVVLLVVLVVVLVVDPDPVSNVVSVVSSVVSVCCNVPSDRPD